Protein AF-A0A7K0LWL3-F1 (afdb_monomer)

Solvent-accessible surface area (backbone atoms only — not comparable to full-atom values): 4104 Å² total; per-residue (Å²): 108,51,75,41,74,77,81,42,60,91,38,55,34,37,35,28,41,43,71,74,62,48,62,79,47,52,85,72,71,57,22,37,38,29,23,38,75,58,69,67,36,38,51,53,41,50,53,57,49,57,73,78,42,57,48,61,40,81,44,81,51,80,92,76,89,74,96,75,130

pLDDT: mean 95.68, std 5.17, range [63.47, 98.62]

Sequence (69 aa):
MRLHRSISPDRPLLVVALEEEARHLHPLGLPILVTGAGKVNAAVAVATTIGEQRPSSLINLGTAGALRS

Foldseek 3Di:
DDKDDDADQAAEEEEEADPVVVVVCVVVVGMYHHQHDDDVSRVVSVVVDCVVGHHVYYHYD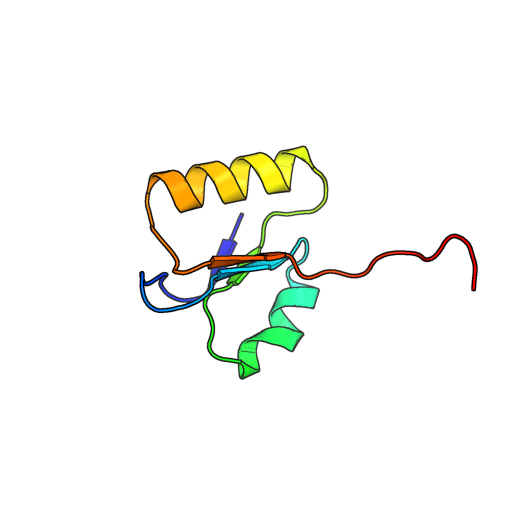DDDDDPDD

Secondary structure (DSSP, 8-state):
-EEES---TTSEEEEESSHHHHHHHGGG---EEE--SSHHHHHHHHHHHHHH---SEEEE------S--

Mean predicted aligned error: 2.87 Å

Radius of gyration: 12.21 Å; Cα contacts (8 Å, |Δi|>4): 107; chains: 1; bounding box: 33×25×28 Å

Structure (mmCIF, N/CA/C/O backbone):
data_AF-A0A7K0LWL3-F1
#
_entry.id   AF-A0A7K0LWL3-F1
#
loop_
_atom_site.group_PDB
_atom_site.id
_atom_site.type_symbol
_atom_site.label_atom_id
_atom_site.label_alt_id
_atom_site.label_comp_id
_atom_site.label_asym_id
_atom_site.label_entity_id
_atom_site.label_seq_id
_atom_site.pdbx_PDB_ins_code
_atom_site.Cartn_x
_atom_site.Cartn_y
_atom_site.Cartn_z
_atom_site.occupancy
_atom_site.B_iso_or_equiv
_atom_site.auth_seq_id
_atom_site.auth_comp_id
_atom_site.auth_asym_id
_atom_site.auth_atom_id
_atom_site.pdbx_PDB_model_num
ATOM 1 N N . MET A 1 1 ? 0.154 8.969 -1.353 1.00 93.50 1 MET A N 1
ATOM 2 C CA . MET A 1 1 ? -0.774 7.829 -1.505 1.00 93.50 1 MET A CA 1
ATOM 3 C C . MET A 1 1 ? -2.102 8.323 -2.057 1.00 93.50 1 MET A C 1
ATOM 5 O O . MET A 1 1 ? -2.433 9.481 -1.822 1.00 93.50 1 MET A O 1
ATOM 9 N N . ARG A 1 2 ? -2.846 7.478 -2.773 1.00 97.94 2 ARG A N 1
ATOM 10 C CA . ARG A 1 2 ? -4.181 7.787 -3.308 1.00 97.94 2 ARG A CA 1
ATOM 11 C C . ARG A 1 2 ? -5.086 6.568 -3.145 1.00 97.94 2 ARG A C 1
ATOM 13 O O . ARG A 1 2 ? -4.672 5.461 -3.468 1.00 97.94 2 ARG A O 1
ATOM 20 N N . LEU A 1 3 ? -6.301 6.777 -2.643 1.00 97.88 3 LEU A N 1
ATOM 21 C CA . LEU A 1 3 ? -7.310 5.731 -2.483 1.00 97.88 3 LEU A CA 1
ATOM 22 C C . LEU A 1 3 ? -8.402 5.897 -3.544 1.00 97.88 3 LEU A C 1
ATOM 24 O O . LEU A 1 3 ? -8.936 6.990 -3.732 1.00 97.88 3 LEU A O 1
ATOM 28 N N . HIS A 1 4 ? -8.743 4.803 -4.219 1.00 97.88 4 HIS A N 1
ATOM 29 C CA . HIS A 1 4 ? -9.865 4.717 -5.146 1.00 97.88 4 HIS A CA 1
ATOM 30 C C . HIS A 1 4 ? -10.958 3.857 -4.529 1.00 97.88 4 HIS A C 1
ATOM 32 O O . HIS A 1 4 ? -10.710 2.691 -4.221 1.00 97.88 4 HIS A O 1
ATOM 38 N N . ARG A 1 5 ? -12.177 4.409 -4.456 1.00 96.94 5 ARG A N 1
ATOM 39 C CA . ARG A 1 5 ? -13.359 3.803 -3.814 1.00 96.94 5 ARG A CA 1
ATOM 40 C C . ARG A 1 5 ? -13.184 3.613 -2.299 1.00 96.94 5 ARG A C 1
ATOM 42 O O . ARG A 1 5 ? -12.088 3.718 -1.761 1.00 96.94 5 ARG A O 1
ATOM 49 N N . SER A 1 6 ? -14.292 3.363 -1.612 1.00 97.25 6 SER A N 1
ATOM 50 C CA . SER A 1 6 ? -14.309 3.173 -0.159 1.00 97.25 6 SER A CA 1
ATOM 51 C C . SER A 1 6 ? -13.874 1.762 0.235 1.00 97.25 6 SER A C 1
ATOM 53 O O . SER A 1 6 ? -14.183 0.796 -0.467 1.00 97.25 6 SER A O 1
ATOM 55 N N . ILE A 1 7 ? -13.187 1.644 1.371 1.00 98.00 7 ILE A N 1
ATOM 56 C CA . ILE A 1 7 ? -12.807 0.359 1.970 1.00 98.00 7 ILE A CA 1
ATOM 57 C C . ILE A 1 7 ? -13.969 -0.161 2.817 1.00 98.00 7 ILE A C 1
ATOM 59 O O . ILE A 1 7 ? -14.629 0.614 3.510 1.00 98.00 7 ILE A O 1
ATOM 63 N N . SER A 1 8 ? -14.205 -1.473 2.782 1.00 96.38 8 SER A N 1
ATOM 64 C CA . SER A 1 8 ? -15.197 -2.134 3.628 1.00 96.38 8 SER A CA 1
ATOM 65 C C . SER A 1 8 ? -14.665 -3.456 4.210 1.00 96.38 8 SER A C 1
ATOM 67 O O . SER A 1 8 ? -13.820 -4.097 3.579 1.00 96.38 8 SER A O 1
ATOM 69 N N . PRO A 1 9 ? -15.144 -3.888 5.394 1.00 97.25 9 PRO A N 1
ATOM 70 C CA . PRO A 1 9 ? -14.664 -5.110 6.057 1.00 97.25 9 PRO A CA 1
ATOM 71 C C . PRO A 1 9 ? -14.934 -6.420 5.319 1.00 97.25 9 PRO A C 1
ATOM 73 O O . PRO A 1 9 ? -14.309 -7.430 5.623 1.00 97.25 9 PRO A O 1
ATOM 76 N N . ASP A 1 10 ? -15.858 -6.416 4.366 1.00 97.38 10 ASP A N 1
ATOM 77 C CA . ASP A 1 10 ? -16.275 -7.566 3.565 1.00 97.38 10 ASP A CA 1
ATOM 78 C C . ASP A 1 10 ? -15.534 -7.669 2.221 1.00 97.38 10 ASP A C 1
ATOM 80 O O . ASP A 1 10 ? -15.768 -8.608 1.460 1.00 97.38 10 ASP A O 1
ATOM 84 N N . ARG A 1 11 ? -14.642 -6.717 1.905 1.00 97.81 11 ARG A N 1
ATOM 85 C CA . ARG A 1 11 ? -13.980 -6.640 0.596 1.00 97.81 11 ARG A CA 1
ATOM 86 C C . ARG A 1 11 ? -12.459 -6.506 0.709 1.00 97.81 11 ARG A C 1
ATOM 88 O O . ARG A 1 11 ? -11.961 -5.822 1.610 1.00 97.81 11 ARG A O 1
ATOM 95 N N . PRO A 1 12 ? -11.701 -7.104 -0.230 1.00 98.31 12 PRO 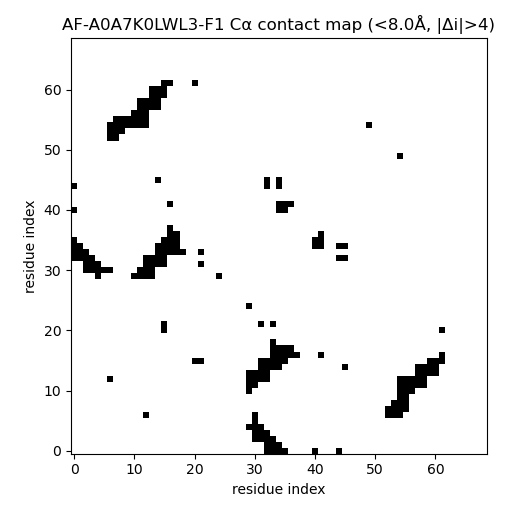A N 1
ATOM 96 C CA . PRO A 1 12 ? -10.253 -6.954 -0.265 1.00 98.31 12 PRO A CA 1
ATOM 97 C C . PRO A 1 12 ? -9.857 -5.547 -0.726 1.00 98.31 12 PRO A C 1
ATOM 99 O O . PRO A 1 12 ? -10.515 -4.959 -1.587 1.00 98.31 12 PRO A O 1
ATOM 102 N N . LEU A 1 13 ? -8.738 -5.043 -0.202 1.00 98.62 13 LEU A N 1
ATOM 103 C CA . LEU A 1 13 ? -8.064 -3.841 -0.690 1.00 98.62 13 LEU A CA 1
ATOM 104 C C . LEU A 1 13 ? -6.882 -4.235 -1.579 1.00 98.62 13 LEU A C 1
ATOM 106 O O . LEU A 1 13 ? -5.957 -4.916 -1.128 1.00 98.62 13 LEU A O 1
ATOM 110 N N . LEU A 1 14 ? -6.903 -3.777 -2.832 1.00 98.50 14 LEU A N 1
ATOM 111 C CA . LEU A 1 14 ? -5.764 -3.910 -3.737 1.00 98.50 14 LEU A CA 1
ATOM 112 C C . LEU A 1 14 ? -4.733 -2.827 -3.418 1.00 98.50 14 LEU A C 1
ATOM 114 O O . LEU A 1 14 ? -5.088 -1.663 -3.246 1.00 98.50 14 LEU A O 1
ATOM 118 N N . VAL A 1 15 ? -3.459 -3.196 -3.360 1.00 98.38 15 VAL A N 1
ATOM 119 C CA . VAL A 1 15 ? -2.346 -2.282 -3.090 1.00 98.38 15 VAL A CA 1
ATOM 120 C C . VAL A 1 15 ? -1.389 -2.334 -4.271 1.00 98.38 15 VAL A C 1
ATOM 122 O O . VAL A 1 15 ? -0.875 -3.404 -4.584 1.00 98.38 15 VAL A O 1
ATOM 125 N N . VAL A 1 16 ? -1.153 -1.190 -4.910 1.00 98.38 16 VAL A N 1
ATOM 126 C CA . VAL A 1 16 ? -0.261 -1.053 -6.073 1.00 98.38 16 VAL A CA 1
ATOM 127 C C . VAL A 1 16 ? 0.711 0.105 -5.880 1.00 98.38 16 VAL A C 1
ATOM 129 O O . VAL A 1 16 ? 0.446 1.037 -5.115 1.00 98.38 16 VAL A O 1
ATOM 132 N N . ALA A 1 17 ? 1.843 0.070 -6.580 1.00 97.62 17 ALA A N 1
ATOM 133 C CA . ALA A 1 17 ? 2.853 1.113 -6.461 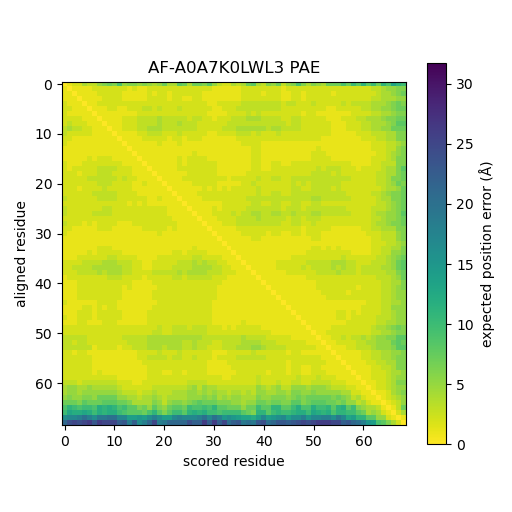1.00 97.62 17 ALA A CA 1
ATOM 134 C C . ALA A 1 17 ? 2.520 2.327 -7.335 1.00 97.62 17 ALA A C 1
ATOM 136 O O . ALA A 1 17 ? 2.726 3.466 -6.907 1.00 97.62 17 ALA A O 1
ATOM 137 N N . LEU A 1 18 ? 2.014 2.094 -8.546 1.00 96.94 18 LEU A N 1
ATOM 138 C CA . LEU A 1 18 ? 1.846 3.108 -9.583 1.00 96.94 18 LEU A CA 1
ATOM 139 C C . LEU A 1 18 ? 0.380 3.268 -9.997 1.00 96.94 18 LEU A C 1
ATOM 141 O O . LEU A 1 18 ? -0.389 2.312 -10.048 1.00 96.94 18 LEU A O 1
ATOM 145 N N . GLU A 1 19 ? 0.007 4.490 -10.379 1.00 96.56 19 GLU A N 1
ATOM 146 C CA . GLU A 1 19 ? -1.336 4.797 -10.896 1.00 96.56 19 GLU A CA 1
ATOM 147 C C . GLU A 1 19 ? -1.656 4.000 -12.175 1.00 96.56 19 GLU A C 1
ATOM 149 O O . GLU A 1 19 ? -2.791 3.587 -12.396 1.00 96.56 19 GLU A O 1
ATOM 154 N N . GLU A 1 20 ? -0.645 3.740 -13.008 1.00 95.00 20 GLU A N 1
ATOM 155 C CA . GLU A 1 20 ? -0.787 2.941 -14.230 1.00 95.00 20 GLU A CA 1
ATOM 156 C C . GLU A 1 2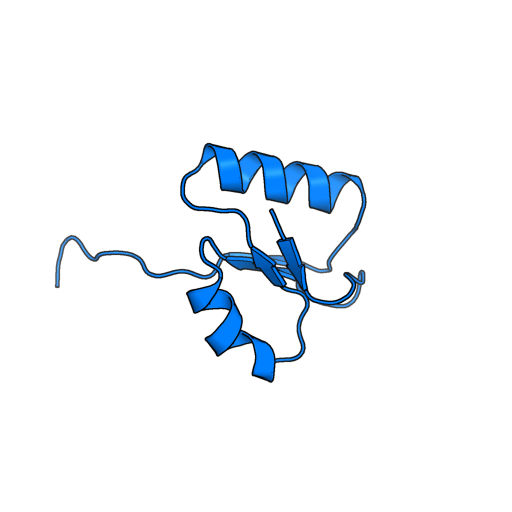0 ? -1.274 1.516 -13.931 1.00 95.00 20 GLU A C 1
ATOM 158 O O . GLU A 1 20 ? -2.132 0.981 -14.631 1.00 95.00 20 GLU A O 1
ATOM 163 N N . GLU A 1 21 ? -0.780 0.907 -12.851 1.00 94.25 21 GLU A N 1
ATOM 164 C CA . GLU A 1 21 ? -1.205 -0.427 -12.418 1.00 94.25 21 GLU A CA 1
ATOM 165 C C . GLU A 1 21 ? -2.677 -0.401 -11.978 1.00 94.25 21 GLU A C 1
ATOM 167 O O . GLU A 1 21 ? -3.451 -1.291 -12.330 1.00 94.25 21 GLU A O 1
ATOM 172 N N . ALA A 1 22 ? -3.103 0.663 -11.284 1.00 96.12 22 ALA A N 1
ATOM 173 C CA . ALA A 1 22 ? -4.486 0.826 -10.836 1.00 96.12 22 ALA A CA 1
ATOM 174 C C . ALA A 1 22 ? -5.488 0.894 -12.000 1.00 96.12 22 ALA A C 1
ATOM 176 O O . ALA A 1 22 ? -6.583 0.332 -11.894 1.00 96.12 22 ALA A O 1
ATOM 177 N N . ARG A 1 23 ? -5.119 1.518 -13.130 1.00 95.62 23 ARG A N 1
ATOM 178 C CA . ARG A 1 23 ? -6.003 1.640 -14.306 1.00 95.62 23 ARG A CA 1
ATOM 179 C C . ARG A 1 23 ? -6.457 0.289 -14.842 1.00 95.62 23 ARG A C 1
ATOM 181 O O . ARG A 1 23 ? -7.641 0.113 -15.123 1.00 95.62 23 ARG A O 1
ATOM 188 N N . HIS A 1 24 ? -5.540 -0.671 -14.909 1.00 94.75 24 HIS A N 1
ATOM 189 C CA . HIS A 1 24 ? -5.817 -2.031 -15.375 1.00 94.75 24 HIS A CA 1
ATOM 190 C C . HIS A 1 24 ? -6.721 -2.816 -14.410 1.00 94.75 24 HIS A C 1
ATOM 192 O O . HIS A 1 24 ? -7.386 -3.767 -14.812 1.00 94.75 24 HIS A O 1
ATOM 198 N N . LEU A 1 25 ? -6.780 -2.402 -13.141 1.00 95.88 25 LEU A N 1
ATOM 199 C CA . LEU A 1 25 ? -7.527 -3.073 -12.076 1.00 95.88 25 LEU A CA 1
ATOM 200 C C . LEU A 1 25 ? -8.881 -2.412 -11.786 1.00 95.88 25 LEU A C 1
ATOM 202 O O . LEU A 1 25 ? -9.732 -3.012 -11.127 1.00 95.88 25 LEU A O 1
ATOM 206 N N . HIS A 1 26 ? -9.133 -1.199 -12.288 1.00 95.50 26 HIS A N 1
ATOM 207 C CA . HIS A 1 26 ? -10.417 -0.518 -12.111 1.00 95.50 26 HIS A CA 1
ATOM 208 C C . HIS A 1 26 ? -11.653 -1.344 -12.507 1.00 95.50 26 HIS A C 1
ATOM 210 O O . HIS A 1 26 ? -12.637 -1.237 -11.758 1.00 95.50 26 HIS A O 1
ATOM 216 N N . PRO A 1 27 ? -11.638 -2.168 -13.580 1.00 97.12 27 PRO A N 1
ATOM 217 C CA . PRO A 1 27 ? -12.769 -3.025 -13.945 1.00 97.12 27 PRO A CA 1
ATOM 218 C C . PRO A 1 27 ? -13.175 -4.038 -12.866 1.00 97.12 27 PRO A C 1
ATOM 220 O O . PRO A 1 27 ? -14.329 -4.448 -12.835 1.00 97.12 27 PRO A O 1
ATOM 223 N N . LEU A 1 28 ? -12.278 -4.395 -11.936 1.00 95.62 28 LEU A N 1
ATOM 224 C CA . LE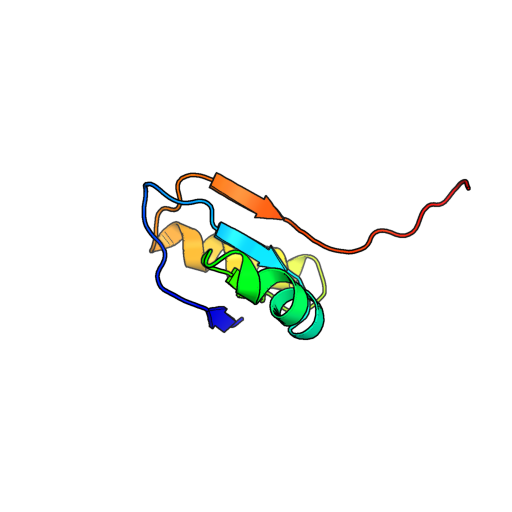U A 1 28 ? -12.586 -5.316 -10.831 1.00 95.62 28 LEU A CA 1
ATOM 225 C C . LEU A 1 28 ? -13.554 -4.715 -9.799 1.00 95.62 28 LEU A C 1
ATOM 227 O O . LEU A 1 28 ? -14.048 -5.419 -8.922 1.00 95.62 28 LEU A O 1
ATOM 231 N N . GLY A 1 29 ? -13.788 -3.398 -9.834 1.00 96.88 29 GLY A N 1
ATOM 232 C CA . GLY A 1 29 ? -14.701 -2.721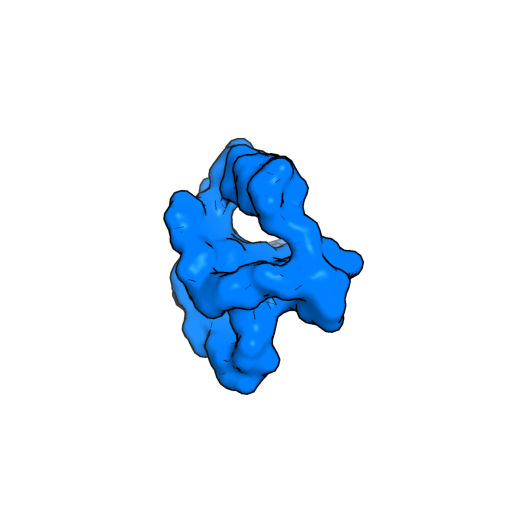 -8.908 1.00 96.88 29 GLY A CA 1
ATOM 233 C C . GLY A 1 29 ? -14.238 -2.689 -7.443 1.00 96.88 29 GLY A C 1
ATOM 234 O O . GLY A 1 29 ? -14.965 -2.175 -6.592 1.00 96.88 29 GLY A O 1
ATOM 235 N N . LEU A 1 30 ? -13.055 -3.222 -7.128 1.00 97.94 30 LEU A N 1
ATOM 236 C CA . LEU A 1 30 ? -12.466 -3.264 -5.786 1.00 97.94 30 LEU A CA 1
ATOM 237 C C . LEU A 1 30 ? -11.868 -1.905 -5.377 1.00 97.94 30 LEU A C 1
ATOM 239 O O . LEU A 1 30 ? -11.549 -1.095 -6.262 1.00 97.94 30 LEU A O 1
ATOM 243 N N . PRO A 1 31 ? -11.731 -1.627 -4.065 1.00 98.25 31 PRO A N 1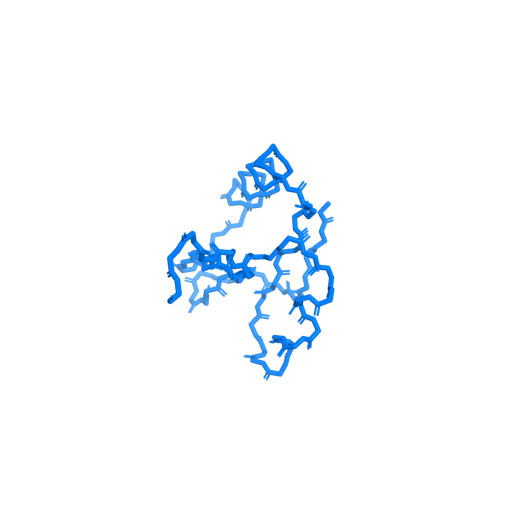
ATOM 244 C CA . PRO A 1 31 ? -10.941 -0.498 -3.597 1.00 98.25 31 PRO A CA 1
ATOM 245 C C . PRO A 1 31 ? -9.455 -0.710 -3.910 1.00 98.25 31 PRO A C 1
ATOM 247 O O . PRO A 1 31 ? -8.947 -1.832 -3.835 1.00 98.25 31 PRO A O 1
ATOM 250 N N . ILE A 1 32 ? -8.768 0.372 -4.284 1.00 98.56 32 ILE A N 1
ATOM 251 C CA . ILE A 1 32 ? -7.356 0.347 -4.697 1.00 98.56 32 ILE A CA 1
ATOM 252 C C . ILE A 1 32 ? -6.596 1.454 -3.971 1.00 98.56 32 ILE A C 1
ATOM 254 O O . ILE A 1 32 ? -6.961 2.624 -4.077 1.00 98.56 32 ILE A O 1
ATOM 258 N N . LEU A 1 33 ? -5.522 1.094 -3.274 1.00 98.56 33 LEU A N 1
ATOM 259 C CA . LEU A 1 33 ? -4.568 2.013 -2.669 1.00 98.56 33 LEU A CA 1
ATOM 260 C C . LEU A 1 33 ? -3.304 2.088 -3.533 1.00 98.56 33 LEU A C 1
ATOM 262 O O . LEU A 1 33 ? -2.560 1.115 -3.644 1.00 98.56 33 LEU A O 1
ATOM 266 N N . VAL A 1 34 ? -3.038 3.264 -4.096 1.00 98.50 34 VAL A N 1
ATOM 267 C CA . VAL A 1 34 ? -1.786 3.590 -4.788 1.00 98.50 34 VAL A CA 1
ATOM 268 C C . VAL A 1 34 ? -0.800 4.160 -3.773 1.00 98.50 34 VAL A C 1
ATOM 270 O O . VAL A 1 34 ? -1.026 5.232 -3.193 1.00 98.50 34 VAL A O 1
ATOM 273 N N . THR A 1 35 ? 0.307 3.457 -3.542 1.00 98.44 35 THR A N 1
ATOM 274 C CA . THR A 1 35 ? 1.261 3.807 -2.480 1.00 98.44 35 THR A CA 1
ATOM 275 C C . THR A 1 35 ? 2.352 4.768 -2.934 1.00 98.44 35 THR A C 1
ATOM 277 O O . THR A 1 35 ? 2.865 5.529 -2.117 1.00 98.44 35 THR A O 1
ATOM 280 N N . GLY A 1 36 ? 2.690 4.768 -4.226 1.00 97.50 36 GLY A N 1
ATOM 281 C CA . GLY A 1 36 ? 3.980 5.246 -4.719 1.00 97.50 36 GLY A CA 1
ATOM 282 C C . GLY A 1 36 ? 5.043 4.144 -4.637 1.00 97.50 36 GLY A C 1
ATOM 283 O O . GLY A 1 36 ? 4.931 3.213 -3.833 1.00 97.50 36 GLY A O 1
ATOM 284 N N . ALA A 1 37 ? 6.084 4.246 -5.467 1.00 95.00 37 ALA A N 1
ATOM 285 C CA . ALA A 1 37 ? 7.144 3.243 -5.552 1.00 95.00 37 ALA A CA 1
ATOM 286 C C . ALA A 1 37 ? 8.041 3.213 -4.302 1.00 95.00 37 ALA A C 1
ATOM 288 O O . ALA A 1 37 ? 8.340 4.248 -3.704 1.00 95.00 37 ALA A O 1
ATOM 289 N N . GLY A 1 38 ? 8.523 2.018 -3.951 1.00 94.88 38 GLY A N 1
ATOM 290 C CA . GLY A 1 38 ? 9.488 1.802 -2.873 1.00 94.88 38 GLY A CA 1
ATOM 291 C C . GLY A 1 38 ? 8.870 1.362 -1.542 1.00 94.88 38 GLY A C 1
ATOM 292 O O . GLY A 1 38 ? 7.723 1.659 -1.216 1.00 94.88 38 GLY A O 1
ATOM 293 N N . LYS A 1 39 ? 9.672 0.644 -0.746 1.00 95.25 39 LYS A N 1
ATOM 294 C CA . LYS A 1 39 ? 9.222 -0.009 0.496 1.00 95.25 3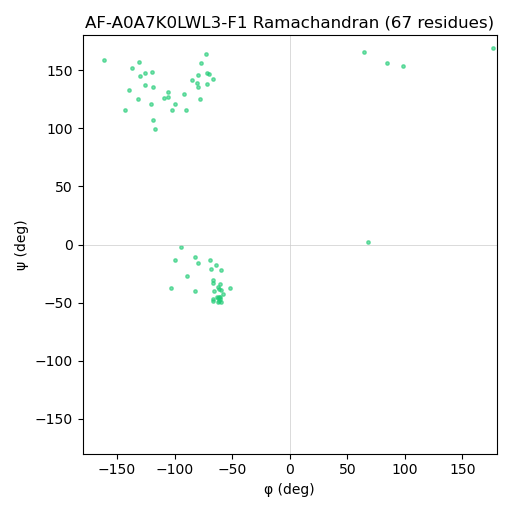9 LYS A CA 1
ATOM 295 C C . LYS A 1 39 ? 8.697 0.970 1.549 1.00 95.25 39 LYS A C 1
ATOM 297 O O . LYS A 1 39 ? 7.719 0.659 2.214 1.00 95.25 39 LYS A O 1
ATOM 302 N N . VAL A 1 40 ? 9.318 2.143 1.685 1.00 98.00 40 VAL A N 1
ATOM 303 C CA . VAL A 1 40 ? 8.902 3.157 2.670 1.00 98.00 40 VAL A CA 1
ATOM 304 C C . VAL A 1 40 ? 7.520 3.713 2.326 1.00 98.00 40 VAL A C 1
ATOM 306 O O . VAL A 1 40 ? 6.644 3.738 3.185 1.00 98.00 40 VAL A O 1
ATOM 309 N N . ASN A 1 41 ? 7.295 4.073 1.061 1.00 98.00 41 ASN A N 1
ATOM 310 C CA . ASN A 1 41 ? 6.004 4.575 0.590 1.00 98.00 41 ASN A CA 1
ATOM 311 C C . ASN A 1 41 ? 4.891 3.538 0.777 1.00 98.00 41 ASN A C 1
ATOM 313 O O . ASN A 1 41 ? 3.824 3.866 1.296 1.00 98.00 41 ASN A O 1
ATOM 317 N N . ALA A 1 42 ? 5.164 2.278 0.423 1.00 97.88 42 ALA A N 1
ATOM 318 C CA . ALA A 1 42 ? 4.242 1.170 0.647 1.00 97.88 42 ALA A CA 1
ATOM 319 C C . ALA A 1 42 ? 3.920 0.974 2.135 1.00 97.88 42 ALA A C 1
ATOM 321 O O . ALA A 1 42 ? 2.749 0.912 2.503 1.00 97.88 42 ALA A O 1
ATOM 322 N N . ALA A 1 43 ? 4.943 0.926 2.992 1.00 98.25 43 ALA A N 1
ATOM 323 C CA . ALA A 1 43 ? 4.771 0.712 4.425 1.00 98.25 43 ALA A CA 1
ATOM 324 C C . ALA A 1 43 ? 3.936 1.821 5.075 1.00 98.25 43 ALA A C 1
ATOM 326 O O . ALA A 1 43 ? 2.970 1.520 5.769 1.00 98.25 43 ALA A O 1
ATOM 327 N N . VAL A 1 44 ? 4.266 3.090 4.808 1.00 98.56 44 VAL A N 1
ATOM 328 C CA . VAL A 1 44 ? 3.532 4.241 5.354 1.00 98.56 44 VAL A CA 1
ATOM 329 C C . VAL A 1 44 ? 2.086 4.237 4.863 1.00 98.56 44 VAL A C 1
ATOM 331 O O . VAL A 1 44 ? 1.169 4.313 5.673 1.00 98.56 44 VAL A O 1
ATOM 334 N N . ALA A 1 45 ? 1.861 4.089 3.554 1.00 98.38 45 ALA A N 1
ATOM 335 C CA . ALA A 1 45 ? 0.515 4.130 2.990 1.00 98.38 45 ALA A CA 1
ATOM 336 C C . ALA A 1 45 ? -0.382 3.009 3.526 1.00 98.38 45 ALA A C 1
ATOM 338 O O . ALA A 1 45 ? -1.522 3.266 3.917 1.00 98.38 45 ALA A O 1
ATOM 339 N N . VAL A 1 46 ? 0.131 1.775 3.571 1.00 98.25 46 VAL A N 1
ATOM 340 C CA . VAL A 1 46 ? -0.627 0.626 4.076 1.00 98.25 46 VAL A CA 1
ATOM 341 C C . VAL A 1 46 ? -0.892 0.775 5.569 1.00 98.25 46 VAL A C 1
ATOM 343 O O . VAL A 1 46 ? -2.043 0.644 5.971 1.00 98.25 46 VAL A O 1
ATOM 346 N N . ALA A 1 47 ? 0.128 1.088 6.377 1.00 98.38 47 ALA A N 1
ATOM 347 C CA . ALA A 1 47 ? -0.016 1.202 7.829 1.00 98.38 47 ALA A CA 1
ATOM 348 C C . ALA A 1 47 ? -1.014 2.296 8.230 1.00 98.38 47 ALA A C 1
ATOM 350 O O . ALA A 1 47 ? -1.889 2.043 9.055 1.00 98.38 47 ALA A O 1
ATOM 351 N N . THR A 1 48 ? -0.933 3.479 7.610 1.00 98.25 48 THR A N 1
ATOM 352 C CA . THR A 1 48 ? -1.901 4.562 7.835 1.00 98.25 48 THR A CA 1
ATOM 353 C C . THR A 1 48 ? -3.311 4.126 7.441 1.00 98.25 48 THR A C 1
ATOM 355 O O . THR A 1 48 ? -4.240 4.272 8.229 1.00 98.25 48 THR A O 1
ATOM 358 N N . THR A 1 49 ? -3.471 3.510 6.265 1.00 98.06 49 THR A N 1
ATOM 359 C CA . THR A 1 49 ? -4.792 3.098 5.764 1.00 98.06 49 THR A CA 1
ATOM 360 C C . THR A 1 49 ? -5.452 2.053 6.665 1.00 98.06 49 THR A C 1
ATOM 362 O O . THR A 1 49 ? -6.630 2.193 6.991 1.00 98.06 49 THR A O 1
ATOM 365 N N . ILE A 1 50 ? -4.715 1.021 7.099 1.00 96.94 50 ILE A N 1
ATOM 366 C CA . ILE A 1 50 ? -5.289 -0.045 7.939 1.00 96.94 50 ILE A CA 1
ATOM 367 C C . ILE A 1 50 ? -5.426 0.331 9.417 1.00 96.94 50 ILE A C 1
ATOM 369 O O . ILE A 1 50 ? -6.133 -0.346 10.164 1.00 96.94 50 ILE A O 1
ATOM 373 N N . GLY A 1 51 ? -4.742 1.394 9.847 1.00 97.38 51 GLY A N 1
ATOM 374 C CA . GLY A 1 51 ? -4.945 1.988 11.165 1.00 97.38 51 GLY A CA 1
ATOM 375 C C . GLY A 1 51 ? -6.327 2.630 11.304 1.00 97.38 51 GLY A C 1
ATOM 376 O O . GLY A 1 51 ? -6.895 2.624 12.392 1.00 97.38 51 GLY A O 1
ATOM 377 N N . GLU A 1 52 ? -6.885 3.129 10.199 1.00 96.06 52 GLU A N 1
ATOM 378 C CA . GLU A 1 52 ? -8.167 3.844 10.165 1.00 96.06 52 GLU A CA 1
ATOM 379 C C . GLU A 1 52 ? -9.320 2.988 9.625 1.00 96.06 52 GLU A C 1
ATOM 381 O O . GLU A 1 52 ? -10.452 3.083 10.097 1.00 96.06 52 GLU A O 1
ATOM 386 N N . GLN A 1 53 ? -9.050 2.145 8.627 1.00 97.06 53 GLN A N 1
ATOM 387 C CA . GLN A 1 53 ? -10.052 1.360 7.908 1.00 97.06 53 GLN A CA 1
ATOM 388 C C . GLN A 1 53 ? -9.676 -0.121 7.933 1.00 97.06 53 GLN A C 1
ATOM 390 O O . GLN A 1 53 ? -8.505 -0.479 7.912 1.00 97.06 53 GLN A O 1
ATOM 395 N N . ARG A 1 54 ? -10.660 -1.023 7.952 1.00 96.38 54 ARG A N 1
ATOM 396 C CA . ARG A 1 54 ? -10.397 -2.469 8.003 1.00 96.38 54 ARG A CA 1
ATOM 397 C C . ARG A 1 54 ? -10.925 -3.161 6.751 1.00 96.38 54 ARG A C 1
ATOM 399 O O . ARG A 1 54 ? -12.125 -3.401 6.708 1.00 96.38 54 ARG A O 1
ATOM 406 N N . PRO A 1 55 ? -10.082 -3.461 5.745 1.00 98.06 55 PRO A N 1
ATOM 407 C CA . PRO A 1 55 ? -10.458 -4.358 4.652 1.00 98.06 55 PRO A CA 1
ATOM 408 C C . PRO A 1 55 ? -10.506 -5.819 5.128 1.00 98.06 55 PRO A C 1
ATOM 410 O O . PRO A 1 55 ? -9.902 -6.157 6.147 1.00 98.06 55 PRO A O 1
ATOM 413 N N . SER A 1 56 ? -11.147 -6.706 4.359 1.00 98.19 56 SER A N 1
ATOM 414 C CA . SER A 1 56 ? -11.141 -8.152 4.651 1.00 98.19 56 SER A CA 1
ATOM 415 C C . SER A 1 56 ? -9.748 -8.773 4.488 1.00 98.19 56 SER A C 1
ATOM 417 O O . SER A 1 56 ? -9.391 -9.734 5.165 1.00 98.19 56 SER A O 1
ATOM 419 N N . SER A 1 57 ? -8.966 -8.241 3.546 1.00 98.25 57 SER A N 1
ATOM 420 C CA . SER A 1 57 ? -7.598 -8.653 3.240 1.00 98.25 57 SER A CA 1
ATOM 421 C C . SER A 1 57 ? -6.861 -7.568 2.451 1.00 98.25 57 SER A C 1
ATOM 423 O O . SER A 1 57 ? -7.475 -6.706 1.817 1.00 98.25 57 SER A O 1
ATOM 425 N N . LEU A 1 58 ? -5.529 -7.615 2.490 1.00 97.94 58 LEU A N 1
ATOM 426 C CA . LEU A 1 58 ? -4.648 -6.788 1.666 1.00 97.94 58 LEU A CA 1
ATOM 427 C C . LEU A 1 58 ? -4.041 -7.652 0.564 1.00 97.94 58 LEU A C 1
ATOM 429 O O . LEU A 1 58 ? -3.423 -8.675 0.858 1.00 97.94 58 LEU A O 1
ATOM 433 N N . ILE A 1 59 ? -4.179 -7.225 -0.688 1.00 98.00 59 ILE A N 1
ATOM 434 C CA . ILE A 1 59 ? -3.596 -7.915 -1.840 1.00 98.00 59 ILE A CA 1
ATOM 435 C C . ILE A 1 59 ? -2.624 -6.955 -2.515 1.00 98.00 59 ILE A C 1
ATOM 437 O O . ILE A 1 59 ? -3.039 -5.990 -3.154 1.00 98.00 59 ILE A O 1
ATOM 441 N N . ASN A 1 60 ? -1.327 -7.209 -2.357 1.00 96.19 60 ASN A N 1
ATOM 442 C CA . ASN A 1 60 ? -0.301 -6.466 -3.078 1.00 96.19 60 ASN A CA 1
ATOM 443 C C . ASN A 1 60 ? -0.208 -6.995 -4.515 1.00 96.19 60 ASN A C 1
ATOM 445 O O . ASN A 1 60 ? -0.044 -8.198 -4.718 1.00 96.19 60 ASN A O 1
ATOM 449 N N . LEU A 1 61 ? -0.334 -6.097 -5.489 1.00 94.75 61 LEU A N 1
ATOM 450 C CA . LEU A 1 61 ? -0.210 -6.387 -6.909 1.00 94.75 61 LEU A CA 1
ATOM 451 C C . LEU A 1 61 ? 0.841 -5.464 -7.521 1.00 94.75 61 LEU A C 1
ATOM 453 O O . LEU A 1 61 ? 0.866 -4.263 -7.263 1.00 94.75 61 LEU A O 1
ATOM 457 N N . GLY A 1 62 ? 1.682 -6.033 -8.371 1.00 90.00 62 GLY A N 1
ATOM 458 C CA . GLY A 1 62 ? 2.682 -5.290 -9.118 1.00 90.00 62 GLY A CA 1
ATOM 459 C C . GLY A 1 62 ? 3.541 -6.227 -9.949 1.00 90.00 62 GLY A C 1
ATOM 460 O O . GLY A 1 62 ? 3.485 -7.451 -9.806 1.00 90.00 62 GLY A O 1
ATOM 461 N N . THR A 1 63 ? 4.342 -5.653 -10.835 1.00 89.12 63 THR A N 1
ATOM 462 C CA . THR A 1 63 ? 5.298 -6.428 -11.629 1.00 89.12 63 THR A CA 1
ATOM 463 C C . THR A 1 63 ? 6.553 -6.739 -10.819 1.00 89.12 63 THR A C 1
ATOM 465 O O . THR A 1 63 ? 7.095 -5.861 -10.146 1.00 89.12 63 THR A O 1
ATOM 468 N N . ALA A 1 64 ? 7.065 -7.962 -10.943 1.00 87.12 64 ALA A N 1
ATOM 469 C CA . ALA A 1 64 ? 8.367 -8.350 -10.416 1.00 87.12 64 ALA A CA 1
ATOM 470 C C . ALA A 1 64 ? 9.277 -8.796 -11.566 1.00 87.12 64 ALA A C 1
ATOM 472 O O . ALA A 1 64 ? 8.852 -9.540 -12.448 1.00 87.12 64 ALA A O 1
ATOM 473 N N . GLY A 1 65 ? 10.535 -8.349 -11.555 1.00 86.69 65 GLY A N 1
ATOM 474 C CA . GLY A 1 65 ? 11.552 -8.886 -12.457 1.00 86.69 65 GLY A CA 1
ATOM 475 C C . GLY A 1 65 ? 11.952 -10.302 -12.036 1.00 86.69 65 GLY A C 1
ATOM 476 O O . GLY A 1 65 ? 12.136 -10.562 -10.846 1.00 86.69 65 GLY A O 1
ATOM 477 N N . ALA A 1 66 ? 12.109 -11.213 -12.997 1.00 89.38 66 ALA A N 1
ATOM 478 C CA . ALA A 1 66 ? 12.636 -12.552 -12.752 1.00 89.38 66 ALA A CA 1
ATOM 479 C C . ALA A 1 66 ? 14.161 -12.560 -12.944 1.00 89.38 66 ALA A C 1
ATOM 481 O O . ALA A 1 66 ? 14.667 -12.106 -13.964 1.00 89.38 66 ALA A O 1
ATOM 482 N N . LEU A 1 67 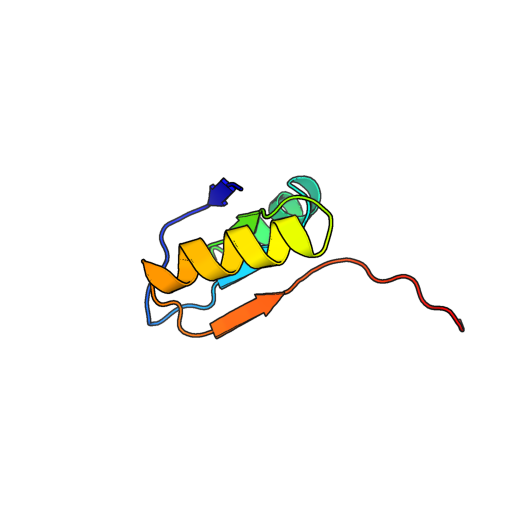? 14.901 -13.090 -11.966 1.00 87.00 67 LEU A N 1
ATOM 483 C CA . LEU A 1 67 ? 16.365 -13.232 -12.049 1.00 87.00 67 LEU A CA 1
ATOM 484 C C . LEU A 1 67 ? 16.800 -14.489 -12.823 1.00 87.00 67 LEU A C 1
ATOM 486 O O . LEU A 1 67 ? 17.981 -14.653 -13.121 1.00 87.00 67 LEU A O 1
ATOM 490 N N . ARG A 1 68 ? 15.858 -15.392 -13.117 1.00 80.69 68 ARG A N 1
ATOM 491 C CA . ARG A 1 68 ? 16.038 -16.597 -13.933 1.00 80.69 68 ARG A CA 1
ATOM 492 C C . ARG A 1 68 ? 14.764 -16.789 -14.754 1.00 80.69 68 ARG A C 1
ATOM 494 O O . ARG A 1 68 ? 13.699 -16.957 -14.163 1.00 80.69 68 ARG A O 1
ATOM 501 N N . SER A 1 69 ? 14.892 -16.695 -16.072 1.00 63.47 69 SER A N 1
ATOM 502 C CA . SER A 1 69 ? 13.841 -16.946 -17.065 1.00 63.47 69 SER A CA 1
ATOM 503 C C . SER A 1 69 ? 14.140 -18.228 -17.817 1.00 63.47 69 SER A C 1
ATOM 505 O O . SER A 1 69 ? 15.304 -18.332 -18.271 1.00 63.47 69 SER A O 1
#

Nearest PDB structures (foldseek):
  2n75-assembly1_A  TM=5.814E-01  e=1.042E+00  synthetic construct
  5hw4-assembly1_B  TM=4.656E-01  e=9.283E+00  Escherichia coli K-12